Protein AF-X1FAX1-F1 (afdb_monomer)

pLDDT: mean 85.23, std 7.69, range [58.03, 93.88]

Secondary structure (DSSP, 8-state):
--TT----S-----------SSTT-----EEE----TTTT--EEE-------PPPP-BTTB-EEEEEEEESS--SS---TTSTTEEEEEEEEEE--S-TT--EEEE-----SSPTT-S-SEEE-SSEEE-

Mean predicted aligned error: 6.89 Å

Organism: NCBI:txid412755

Sequence (130 aa):
MVKGLKQTSAPIVISFEVDESAVNTFTEAQISMQLNVLDREVMVVTGVNIDVEPPNGLAGIDTITLRSLSSTSRTTVGNLSDSNVLAIARDSITSSGYADSGVGWSQAYGETPAPGMDYLAIIATNDFFI

Solvent-accessible surface area (backbone atoms only — not comparable to full-atom values): 8404 Å² total; per-residue (Å²): 124,70,90,89,66,81,86,86,70,79,93,79,87,85,86,86,87,81,67,67,84,44,91,97,38,83,57,76,44,80,48,80,47,95,57,49,72,90,78,64,51,61,49,73,38,42,58,78,88,73,87,75,71,76,44,71,91,48,67,44,39,68,28,69,32,74,47,29,38,22,56,53,87,74,90,59,83,59,51,82,88,40,92,54,37,80,47,70,33,50,28,32,33,48,27,88,66,34,62,92,47,67,47,81,46,77,66,86,78,78,75,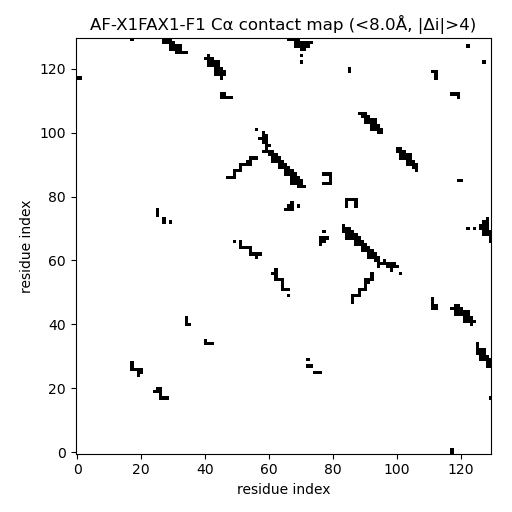54,40,50,94,93,48,82,49,70,49,74,41,79,55,53,42,35,26,63

Structure (mmCIF, N/CA/C/O backbone):
data_AF-X1FAX1-F1
#
_entry.id   AF-X1FAX1-F1
#
loop_
_atom_site.group_PDB
_atom_site.id
_atom_site.type_symbol
_atom_site.label_atom_id
_atom_site.label_alt_id
_atom_site.label_comp_id
_atom_site.label_asym_id
_atom_site.label_entity_id
_atom_site.label_seq_id
_atom_site.pdbx_PDB_ins_code
_atom_site.Cartn_x
_atom_site.Cartn_y
_atom_site.Cartn_z
_atom_site.occupancy
_atom_site.B_iso_or_equiv
_atom_site.auth_seq_id
_atom_site.auth_comp_id
_atom_site.auth_asym_id
_atom_site.auth_atom_id
_atom_site.pdbx_PDB_model_num
ATOM 1 N N . MET A 1 1 ? -17.534 11.861 13.930 1.00 58.03 1 MET A N 1
ATOM 2 C CA . MET A 1 1 ? -17.105 10.742 14.804 1.00 58.03 1 MET A CA 1
ATOM 3 C C . MET A 1 1 ? -17.929 9.506 14.484 1.00 58.03 1 MET A C 1
ATOM 5 O O . MET A 1 1 ? -19.157 9.585 14.488 1.00 58.03 1 MET A O 1
ATOM 9 N N . VAL A 1 2 ? -17.272 8.373 14.218 1.00 60.06 2 VAL A N 1
ATOM 10 C CA . VAL A 1 2 ? -17.946 7.118 13.851 1.00 60.06 2 VAL A CA 1
ATOM 11 C C . VAL A 1 2 ? -18.871 6.682 14.980 1.00 60.06 2 VAL A C 1
ATOM 13 O O . VAL A 1 2 ? -18.444 6.452 16.112 1.00 60.06 2 VAL A O 1
ATOM 16 N N . LYS A 1 3 ? -20.164 6.585 14.682 1.00 68.06 3 LYS A N 1
ATOM 17 C CA . LYS A 1 3 ? -21.174 6.157 15.646 1.00 68.06 3 LYS A CA 1
ATOM 18 C C . LYS A 1 3 ? -20.892 4.699 16.033 1.00 68.06 3 LYS A C 1
ATOM 20 O O . LYS A 1 3 ? -21.139 3.804 15.236 1.00 68.06 3 LYS A O 1
ATOM 25 N N . GLY A 1 4 ? -20.364 4.475 17.238 1.00 71.25 4 GLY A N 1
ATOM 26 C CA . GLY A 1 4 ? -20.070 3.134 17.766 1.00 71.25 4 GLY A CA 1
ATOM 27 C C . GLY A 1 4 ? -18.631 2.904 18.236 1.00 71.25 4 GLY A C 1
ATOM 28 O O . GLY A 1 4 ? -18.391 1.898 18.896 1.00 71.25 4 GLY A O 1
ATOM 29 N N . LEU A 1 5 ? -17.697 3.825 17.972 1.00 75.00 5 LEU A N 1
ATOM 30 C CA . LEU A 1 5 ? -16.322 3.743 18.479 1.00 75.00 5 LEU A CA 1
ATOM 31 C C . LEU A 1 5 ? -16.082 4.820 19.535 1.00 75.00 5 LEU A C 1
ATOM 33 O O . LEU A 1 5 ? -16.354 5.998 19.304 1.00 75.00 5 LEU A O 1
ATOM 37 N N . LYS A 1 6 ? -15.572 4.421 20.702 1.00 79.19 6 LYS A N 1
ATOM 38 C CA . LYS A 1 6 ? -15.140 5.355 21.744 1.00 79.19 6 LYS A CA 1
ATOM 39 C C . LYS A 1 6 ? -13.655 5.625 21.554 1.00 79.19 6 LYS A C 1
ATOM 41 O O . LYS A 1 6 ? -12.857 4.700 21.622 1.00 79.19 6 LYS A O 1
ATOM 46 N N . GLN A 1 7 ? -13.291 6.887 21.353 1.00 77.19 7 GLN A N 1
ATOM 47 C CA . GLN A 1 7 ? -11.889 7.278 21.318 1.00 77.19 7 GLN A CA 1
ATOM 48 C C . GLN A 1 7 ? -11.293 7.133 22.724 1.00 77.19 7 GLN A C 1
ATOM 50 O O . GLN A 1 7 ? -11.699 7.831 23.654 1.00 77.19 7 GLN A O 1
ATOM 55 N N . THR A 1 8 ? -10.368 6.192 22.878 1.00 75.44 8 THR A N 1
ATOM 56 C CA . THR A 1 8 ? -9.616 5.953 24.118 1.00 75.44 8 THR A CA 1
ATOM 57 C C . THR A 1 8 ? -8.236 6.611 24.085 1.00 75.44 8 THR A C 1
ATOM 59 O O . THR A 1 8 ? -7.652 6.841 25.141 1.00 75.44 8 THR A O 1
ATOM 62 N N . SER A 1 9 ? -7.743 6.968 22.894 1.00 77.62 9 SER A N 1
ATOM 63 C CA . SER A 1 9 ? -6.380 7.442 22.642 1.00 77.62 9 SER A CA 1
ATOM 64 C C . SER A 1 9 ? -6.321 8.633 21.674 1.00 77.62 9 SER A C 1
ATOM 66 O O . SER A 1 9 ? -7.223 8.870 20.864 1.00 77.62 9 SER A O 1
ATOM 68 N N . ALA A 1 10 ? -5.248 9.420 21.779 1.00 81.12 10 ALA A N 1
ATOM 69 C CA . ALA A 1 10 ? -4.947 10.494 20.835 1.00 81.12 10 ALA A CA 1
ATOM 70 C C . ALA A 1 10 ? -4.408 9.921 19.506 1.00 81.12 10 ALA A C 1
ATOM 72 O O . ALA A 1 10 ? -3.839 8.827 19.516 1.00 81.12 10 ALA A O 1
ATOM 73 N N . PRO A 1 11 ? -4.549 10.641 18.375 1.00 83.31 11 PRO A N 1
ATOM 74 C CA . PRO A 1 11 ? -3.927 10.246 17.115 1.00 83.31 11 PRO A CA 1
ATOM 75 C C . PRO A 1 11 ? -2.410 10.110 17.270 1.00 83.31 11 PRO A C 1
ATOM 77 O O . PRO A 1 11 ? -1.758 10.994 17.827 1.00 83.31 11 PRO A O 1
ATOM 80 N N . ILE A 1 12 ? -1.863 9.012 16.757 1.00 86.44 12 ILE A N 1
ATOM 81 C CA . ILE A 1 12 ? -0.422 8.760 16.687 1.00 86.44 12 ILE A CA 1
ATOM 82 C C . ILE A 1 12 ? 0.027 8.795 15.227 1.00 86.44 12 ILE A C 1
ATOM 84 O O . ILE A 1 12 ? -0.711 8.372 14.340 1.00 86.44 12 ILE A O 1
ATOM 88 N N . VAL A 1 13 ? 1.238 9.294 14.983 1.00 86.94 13 VAL A N 1
ATOM 89 C CA . VAL A 1 13 ? 1.885 9.235 13.667 1.00 86.94 13 VAL A CA 1
ATOM 90 C C . VAL A 1 13 ? 2.879 8.084 13.688 1.00 86.94 13 VAL A C 1
ATOM 92 O O . VAL A 1 13 ? 3.697 7.996 14.603 1.00 86.94 13 VAL A O 1
ATOM 95 N N . ILE A 1 14 ? 2.791 7.203 12.696 1.00 87.81 14 ILE A N 1
ATOM 96 C CA . ILE A 1 14 ? 3.692 6.063 12.533 1.00 87.81 14 ILE A CA 1
ATOM 97 C C . ILE A 1 14 ? 4.455 6.270 11.231 1.00 87.81 14 ILE A C 1
ATOM 99 O O . ILE A 1 14 ? 3.843 6.374 10.170 1.00 87.81 14 ILE A O 1
ATOM 103 N N . SER A 1 15 ? 5.779 6.317 11.331 1.00 89.31 15 SER A N 1
ATOM 104 C CA . SER A 1 15 ? 6.682 6.364 10.183 1.00 89.31 15 SER A CA 1
ATOM 105 C C . SER A 1 15 ? 7.353 5.007 10.018 1.00 89.31 15 SER A C 1
ATOM 107 O O . SER A 1 15 ? 7.749 4.387 11.005 1.00 89.31 15 SER A O 1
ATOM 109 N N . PHE A 1 16 ? 7.488 4.560 8.777 1.00 86.88 16 PHE A N 1
ATOM 110 C CA . PHE A 1 16 ? 8.146 3.310 8.413 1.00 86.88 16 PHE A CA 1
ATOM 111 C C . PHE A 1 16 ? 8.898 3.492 7.096 1.00 86.88 16 PHE A C 1
ATOM 113 O O . PHE A 1 16 ? 8.616 4.407 6.323 1.00 86.88 16 PHE A O 1
ATOM 120 N N . GLU A 1 17 ? 9.834 2.588 6.851 1.00 90.06 17 GLU A N 1
ATOM 121 C CA . GLU A 1 17 ? 10.604 2.477 5.621 1.00 90.06 17 GLU A CA 1
ATOM 122 C C . GLU A 1 17 ? 10.699 0.989 5.284 1.00 90.06 17 GLU A C 1
ATOM 124 O O . GLU A 1 17 ? 10.835 0.147 6.175 1.00 90.06 17 GLU A O 1
ATOM 129 N N . VAL A 1 18 ? 10.567 0.666 4.003 1.00 90.56 18 VAL A N 1
ATOM 130 C CA . VAL A 1 18 ? 10.754 -0.683 3.476 1.00 90.56 18 VAL A CA 1
ATOM 131 C C . VAL A 1 18 ? 11.567 -0.548 2.204 1.00 90.56 18 VAL A C 1
ATOM 133 O O . VAL A 1 18 ? 11.222 0.264 1.353 1.00 90.56 18 VAL A O 1
ATOM 136 N N . ASP A 1 19 ? 12.634 -1.319 2.077 1.00 89.94 19 ASP A N 1
ATOM 137 C CA . ASP A 1 19 ? 13.451 -1.361 0.868 1.00 89.94 19 ASP A CA 1
ATOM 138 C C . ASP A 1 19 ? 13.331 -2.732 0.224 1.00 89.94 19 ASP A C 1
ATOM 140 O O . ASP A 1 19 ? 13.187 -3.747 0.910 1.00 89.94 19 ASP A O 1
ATOM 144 N N . GLU A 1 20 ? 13.394 -2.774 -1.105 1.00 89.81 20 GLU A N 1
ATOM 145 C CA . GLU A 1 20 ? 13.461 -4.048 -1.806 1.00 89.81 20 GLU A CA 1
ATOM 146 C C . GLU A 1 20 ? 14.756 -4.772 -1.422 1.00 89.81 20 GLU A C 1
ATOM 148 O O . GLU A 1 20 ? 15.862 -4.273 -1.627 1.00 89.81 20 GLU A O 1
ATOM 153 N N . SER A 1 21 ? 14.625 -5.986 -0.888 1.00 89.38 21 SER A N 1
ATOM 154 C CA . SER A 1 21 ? 15.774 -6.815 -0.498 1.00 89.38 21 SER A CA 1
ATOM 155 C C . SER A 1 21 ? 16.655 -7.236 -1.684 1.00 89.38 21 SER A C 1
ATOM 157 O O . SER A 1 21 ? 17.840 -7.527 -1.507 1.00 89.38 21 SER A O 1
ATOM 159 N N . ALA A 1 22 ? 16.084 -7.270 -2.890 1.00 89.44 22 ALA A N 1
ATOM 160 C CA . ALA A 1 22 ? 16.776 -7.461 -4.159 1.00 89.44 22 ALA A CA 1
ATOM 161 C C . ALA A 1 22 ? 15.900 -6.973 -5.327 1.00 89.44 22 ALA A C 1
ATOM 163 O O . ALA A 1 22 ? 14.694 -6.787 -5.180 1.00 89.44 22 ALA A O 1
ATOM 164 N N . VAL A 1 23 ? 16.503 -6.819 -6.511 1.00 84.88 23 VAL A N 1
ATOM 165 C CA . VAL A 1 23 ? 15.809 -6.389 -7.738 1.00 84.88 23 VAL A CA 1
ATOM 166 C C . VAL A 1 23 ? 14.559 -7.240 -7.987 1.00 84.88 23 VAL A C 1
ATOM 168 O O . VAL A 1 23 ? 14.650 -8.470 -8.036 1.00 84.88 23 VAL A O 1
ATOM 171 N N . ASN A 1 24 ? 13.409 -6.586 -8.182 1.00 85.50 24 ASN A N 1
ATOM 172 C CA . ASN A 1 24 ? 12.110 -7.224 -8.432 1.00 85.50 24 ASN A CA 1
ATOM 173 C C . ASN A 1 24 ? 11.685 -8.223 -7.335 1.00 85.50 24 ASN A C 1
ATOM 175 O O . ASN A 1 24 ? 10.976 -9.193 -7.620 1.00 85.50 24 ASN A O 1
ATOM 179 N N . THR A 1 25 ? 12.136 -8.027 -6.091 1.00 90.56 25 THR A N 1
ATOM 180 C CA . THR A 1 25 ? 11.811 -8.909 -4.964 1.00 90.56 25 THR A CA 1
ATOM 181 C C . THR A 1 25 ? 10.823 -8.233 -4.029 1.00 90.56 25 THR A C 1
ATOM 183 O O . THR A 1 25 ? 11.150 -7.261 -3.349 1.00 90.56 25 THR A O 1
ATOM 186 N N . PHE A 1 26 ? 9.618 -8.803 -3.951 1.00 91.81 26 PHE A N 1
ATOM 187 C CA . PHE A 1 26 ? 8.616 -8.378 -2.982 1.00 91.81 26 PHE A CA 1
ATOM 188 C C . PHE A 1 26 ? 9.189 -8.472 -1.566 1.00 91.81 26 PHE A C 1
ATOM 190 O O . PHE A 1 26 ? 9.646 -9.532 -1.136 1.00 91.81 26 PHE A O 1
ATOM 197 N N . THR A 1 27 ? 9.167 -7.347 -0.863 1.00 93.19 27 THR A N 1
ATOM 198 C CA . THR A 1 27 ? 9.616 -7.230 0.521 1.00 93.19 27 THR A CA 1
ATOM 199 C C . THR A 1 27 ? 8.494 -6.554 1.288 1.00 93.19 27 THR A C 1
ATOM 201 O O . THR A 1 27 ? 8.024 -5.506 0.857 1.00 93.19 27 THR A O 1
ATOM 204 N N . GLU A 1 28 ? 8.053 -7.170 2.383 1.00 93.50 28 GL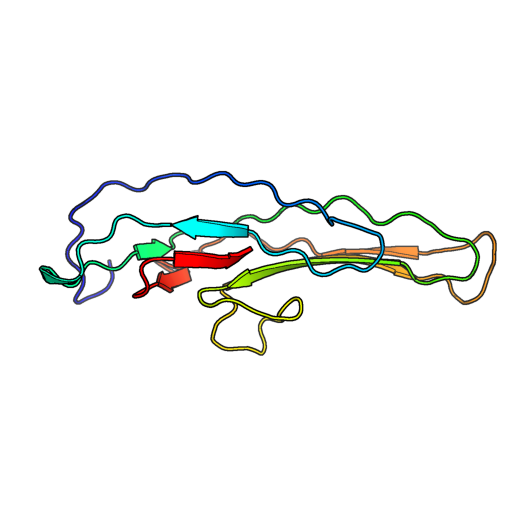U A N 1
ATOM 205 C CA . GLU A 1 28 ? 7.052 -6.594 3.279 1.00 93.50 28 GLU A CA 1
ATOM 206 C C . GLU A 1 28 ? 7.669 -6.286 4.641 1.00 93.50 28 GLU A C 1
ATOM 208 O O . GLU A 1 28 ? 8.520 -7.034 5.136 1.00 93.50 28 GLU A O 1
ATOM 213 N N . ALA A 1 29 ? 7.213 -5.204 5.266 1.00 93.31 29 ALA A N 1
ATOM 214 C CA . ALA A 1 29 ? 7.485 -4.927 6.669 1.00 93.31 29 ALA A CA 1
ATOM 215 C C . ALA A 1 29 ? 6.200 -5.078 7.487 1.00 93.31 29 ALA A C 1
ATOM 217 O O . ALA A 1 29 ? 5.167 -4.484 7.180 1.00 93.31 29 ALA A O 1
ATOM 218 N N . GLN A 1 30 ? 6.278 -5.865 8.561 1.00 93.25 30 GLN A N 1
ATOM 219 C CA . GLN A 1 30 ? 5.202 -5.990 9.537 1.00 93.25 30 GLN A CA 1
ATOM 220 C C . GLN A 1 30 ? 5.364 -4.919 10.615 1.00 93.25 30 GLN A C 1
ATOM 222 O O . GLN A 1 30 ? 6.386 -4.867 11.305 1.00 93.25 30 GLN A O 1
ATOM 227 N N . ILE A 1 31 ? 4.329 -4.107 10.810 1.00 91.75 31 ILE A N 1
ATOM 228 C CA . ILE A 1 31 ? 4.262 -3.148 11.907 1.00 91.75 31 ILE A CA 1
ATOM 229 C C . ILE A 1 31 ? 3.290 -3.693 12.942 1.00 91.75 31 ILE A C 1
ATOM 231 O O . ILE A 1 31 ? 2.092 -3.822 12.680 1.00 91.75 31 ILE A O 1
ATOM 235 N N . SER A 1 32 ? 3.818 -3.985 14.131 1.00 89.12 32 SER A N 1
ATOM 236 C CA . SER A 1 32 ? 3.010 -4.494 15.229 1.00 89.12 32 SER A CA 1
ATOM 237 C C . SER A 1 32 ? 2.405 -3.375 16.054 1.00 89.12 32 SER A C 1
ATOM 239 O O . SER A 1 32 ? 3.081 -2.476 16.560 1.00 89.12 32 SER A O 1
ATOM 241 N N . MET A 1 33 ? 1.101 -3.472 16.217 1.00 81.12 33 MET A N 1
ATOM 242 C CA . MET A 1 33 ? 0.284 -2.630 17.049 1.00 81.12 33 MET A CA 1
ATOM 243 C C . MET A 1 33 ? -0.022 -3.383 18.335 1.00 81.12 33 MET A C 1
ATOM 245 O O . MET A 1 33 ? -0.638 -4.446 18.329 1.00 81.12 33 MET A O 1
ATOM 249 N N . GLN A 1 34 ? 0.403 -2.826 19.465 1.00 79.56 34 GLN A N 1
ATOM 250 C CA . GLN A 1 34 ? 0.136 -3.389 20.791 1.00 79.56 34 GLN A CA 1
ATOM 251 C C . GLN A 1 34 ? -1.327 -3.132 21.203 1.00 79.56 34 GLN A C 1
ATOM 253 O O . GLN A 1 34 ? -1.586 -2.433 22.180 1.00 79.56 34 GLN A O 1
ATOM 258 N N . LEU A 1 35 ? -2.280 -3.638 20.416 1.00 83.19 35 LEU A N 1
ATOM 259 C CA . LEU A 1 35 ? -3.711 -3.521 20.684 1.00 83.19 35 LEU A CA 1
ATOM 260 C C . LEU A 1 35 ? -4.134 -4.527 21.753 1.00 83.19 35 LEU A C 1
ATOM 262 O O . LEU A 1 35 ? -3.720 -5.691 21.748 1.00 83.19 35 LEU A O 1
ATOM 266 N N . ASN A 1 36 ? -5.016 -4.098 22.653 1.00 82.69 36 ASN A N 1
ATOM 267 C CA . ASN A 1 36 ? -5.616 -5.006 23.613 1.00 82.69 36 ASN A CA 1
ATOM 268 C C . ASN A 1 36 ? -6.784 -5.785 22.984 1.00 82.69 36 ASN A C 1
ATOM 270 O O . ASN A 1 36 ? -7.911 -5.295 22.861 1.00 82.69 36 ASN A O 1
ATOM 274 N N . VAL A 1 37 ? -6.528 -7.051 22.650 1.00 78.50 37 VAL A N 1
ATOM 275 C CA . VAL A 1 37 ? -7.541 -7.972 22.108 1.00 78.50 37 VAL A CA 1
ATOM 276 C C . VAL A 1 37 ? -8.681 -8.269 23.092 1.00 78.50 37 VAL A C 1
ATOM 278 O O . VAL A 1 37 ? -9.794 -8.570 22.658 1.00 78.50 37 VAL A O 1
ATOM 281 N N . LEU A 1 38 ? -8.436 -8.173 24.406 1.00 84.25 38 LEU A N 1
ATOM 282 C CA . LEU A 1 38 ? -9.448 -8.441 25.435 1.00 84.25 38 LEU A CA 1
ATOM 283 C C . LEU A 1 38 ? -10.503 -7.329 25.479 1.00 84.25 38 LEU A C 1
ATOM 285 O O . LEU A 1 38 ? -11.696 -7.616 25.590 1.00 84.25 38 LEU A O 1
ATOM 289 N N . ASP A 1 39 ? -10.063 -6.082 25.305 1.00 82.44 39 ASP A N 1
ATOM 290 C CA . ASP A 1 39 ? -10.925 -4.895 25.293 1.00 82.44 39 ASP A CA 1
ATOM 291 C C . ASP A 1 39 ? -11.453 -4.554 23.888 1.00 82.44 39 ASP A C 1
ATOM 293 O O . ASP A 1 39 ? -12.180 -3.573 23.716 1.00 82.44 39 ASP A O 1
ATOM 297 N N . ARG A 1 40 ? -11.153 -5.402 22.890 1.00 83.25 40 ARG A N 1
ATOM 298 C CA . ARG A 1 40 ? -11.541 -5.240 21.477 1.00 83.25 40 ARG A CA 1
ATOM 299 C C . ARG A 1 40 ? -11.088 -3.904 20.899 1.00 83.25 40 ARG A C 1
ATOM 301 O O . ARG A 1 40 ? -11.848 -3.222 20.207 1.00 83.25 40 ARG A O 1
ATOM 308 N N . GLU A 1 41 ? -9.853 -3.529 21.200 1.00 87.38 41 GLU A N 1
ATOM 309 C CA . GLU A 1 41 ? -9.270 -2.333 20.618 1.00 87.38 41 GLU A CA 1
ATOM 310 C C . GLU A 1 41 ? -9.077 -2.501 19.111 1.00 87.38 41 GLU A C 1
ATOM 312 O O . GLU A 1 41 ? -8.714 -3.566 18.613 1.00 87.38 41 GLU A O 1
ATOM 317 N N . VAL A 1 42 ? -9.350 -1.421 18.384 1.00 88.00 42 VAL A N 1
ATOM 318 C CA . VAL A 1 42 ? -9.162 -1.333 16.939 1.00 88.00 42 VAL A CA 1
ATOM 319 C C . VAL A 1 42 ? -8.424 -0.044 16.628 1.00 88.00 42 VAL A C 1
ATOM 321 O O . VAL A 1 42 ? -8.648 0.984 17.276 1.00 88.00 42 VAL A O 1
ATOM 324 N N . MET A 1 43 ? -7.571 -0.077 15.611 1.00 87.25 43 MET A N 1
ATOM 325 C CA . MET A 1 43 ? -6.979 1.141 15.081 1.00 87.25 43 MET A CA 1
ATOM 326 C C . MET A 1 43 ? -7.952 1.799 14.112 1.00 87.25 43 MET A C 1
ATOM 328 O O . MET A 1 43 ? -8.456 1.164 13.186 1.00 87.25 43 MET A O 1
ATOM 332 N N . VAL A 1 44 ? -8.156 3.101 14.289 1.00 89.25 44 VAL A N 1
ATOM 333 C CA . VAL A 1 44 ? -8.824 3.947 13.301 1.00 89.25 44 VAL A CA 1
ATOM 334 C C . VAL A 1 44 ? -7.750 4.696 12.522 1.00 89.25 44 VAL A C 1
ATOM 336 O O . VAL A 1 44 ? -7.048 5.536 13.081 1.00 89.25 44 VAL A O 1
ATOM 339 N N . VAL A 1 45 ? -7.620 4.383 11.236 1.00 88.94 45 VAL A N 1
ATOM 340 C CA . VAL A 1 45 ? -6.684 5.053 10.333 1.00 88.94 45 VAL A CA 1
ATOM 341 C C . VAL A 1 45 ? -7.348 6.325 9.832 1.00 88.94 45 VAL A C 1
ATOM 343 O O . VAL A 1 45 ? -8.330 6.265 9.092 1.00 88.94 45 VAL A O 1
ATOM 346 N N . THR A 1 46 ? -6.842 7.481 10.254 1.00 88.06 46 THR A N 1
ATOM 347 C CA . THR A 1 46 ? -7.395 8.782 9.859 1.00 88.06 46 THR A CA 1
ATOM 348 C C . THR A 1 46 ? -6.832 9.263 8.532 1.00 88.06 46 THR A C 1
ATOM 350 O O . THR A 1 46 ? -7.589 9.793 7.734 1.00 88.06 46 THR A O 1
ATOM 353 N N . GLY A 1 47 ? -5.554 9.016 8.253 1.00 88.25 47 GLY A N 1
ATOM 354 C CA . GLY A 1 47 ? -4.914 9.360 6.987 1.00 88.25 47 GLY A CA 1
ATOM 355 C C . GLY A 1 47 ? -3.718 8.457 6.718 1.00 88.25 47 GLY A C 1
ATOM 356 O O . GLY A 1 47 ? -3.150 7.874 7.643 1.00 88.25 47 GLY A O 1
ATOM 357 N N . VAL A 1 48 ? -3.366 8.327 5.443 1.00 88.81 48 VAL A N 1
ATOM 358 C CA . VAL A 1 48 ? -2.202 7.571 4.979 1.00 88.81 48 VAL A CA 1
ATOM 359 C C . VAL A 1 48 ? -1.521 8.385 3.894 1.00 88.81 48 VAL A C 1
ATOM 361 O O . VAL A 1 48 ? -2.173 8.865 2.968 1.00 88.81 48 VAL A O 1
ATOM 364 N N . ASN A 1 49 ? -0.204 8.508 4.006 1.00 88.81 49 ASN A N 1
ATOM 365 C CA . ASN A 1 49 ? 0.635 9.042 2.951 1.00 88.81 49 ASN A CA 1
ATOM 366 C C . ASN A 1 49 ? 1.741 8.028 2.660 1.00 88.81 49 ASN A C 1
ATOM 368 O O . ASN A 1 49 ? 2.386 7.547 3.591 1.00 88.81 49 ASN A O 1
ATOM 372 N N . ILE A 1 50 ? 1.922 7.693 1.386 1.00 88.81 50 ILE A N 1
ATOM 373 C CA . ILE A 1 50 ? 2.984 6.804 0.920 1.00 88.81 50 ILE A CA 1
ATOM 374 C C . ILE A 1 50 ? 3.769 7.584 -0.121 1.00 88.81 50 ILE A C 1
ATOM 376 O O . ILE A 1 50 ? 3.190 8.070 -1.090 1.00 88.81 50 ILE A O 1
ATOM 380 N N . ASP A 1 51 ? 5.074 7.668 0.094 1.00 87.94 51 ASP A N 1
ATOM 381 C CA . ASP A 1 51 ? 6.022 8.217 -0.864 1.00 87.94 51 ASP A CA 1
ATOM 382 C C . ASP A 1 51 ? 6.827 7.063 -1.477 1.00 87.94 51 ASP A C 1
ATOM 384 O O . ASP A 1 51 ? 7.127 6.072 -0.799 1.00 87.94 51 ASP A O 1
ATOM 388 N N . VAL A 1 52 ? 7.121 7.162 -2.769 1.00 88.75 52 VAL A N 1
ATOM 389 C CA . VAL A 1 52 ? 7.890 6.166 -3.518 1.00 88.75 52 VAL A CA 1
ATOM 390 C C . VAL A 1 52 ? 8.992 6.864 -4.285 1.00 88.75 52 VAL A C 1
ATOM 392 O O . VAL A 1 52 ? 8.783 7.904 -4.902 1.00 88.75 52 VAL A O 1
ATOM 395 N N . GLU A 1 53 ? 10.176 6.261 -4.283 1.00 87.81 53 GLU A N 1
ATOM 396 C CA . GLU A 1 53 ? 11.249 6.741 -5.137 1.00 87.81 53 GLU A CA 1
ATOM 397 C C . GLU A 1 53 ? 10.886 6.489 -6.613 1.00 87.81 53 GLU A C 1
ATOM 399 O O . GLU A 1 53 ? 10.400 5.395 -6.954 1.00 87.81 53 GLU A O 1
ATOM 404 N N . PRO A 1 54 ? 11.112 7.470 -7.507 1.00 87.06 54 PRO A N 1
ATOM 405 C CA . PRO A 1 54 ? 10.898 7.267 -8.928 1.00 87.06 54 PRO A CA 1
ATOM 406 C C . PRO A 1 54 ? 11.752 6.091 -9.433 1.00 87.06 54 PRO A C 1
ATOM 408 O O . PRO A 1 54 ? 12.917 5.956 -9.056 1.00 87.06 54 PRO A O 1
ATOM 411 N N . PRO A 1 55 ? 11.203 5.232 -10.304 1.00 87.88 55 PRO A N 1
ATOM 412 C CA . PRO A 1 55 ? 11.923 4.067 -10.793 1.00 87.88 55 PRO A CA 1
ATOM 413 C C . PRO A 1 55 ? 13.127 4.453 -11.659 1.00 87.88 55 PRO A C 1
ATOM 415 O O . PRO A 1 55 ? 13.143 5.484 -12.331 1.00 87.88 55 PRO A O 1
ATOM 418 N N . ASN A 1 56 ? 14.118 3.563 -11.719 1.00 86.88 56 ASN A N 1
ATOM 419 C CA . ASN A 1 56 ? 15.281 3.737 -12.585 1.00 86.88 56 ASN A CA 1
ATOM 420 C C . ASN A 1 56 ? 14.9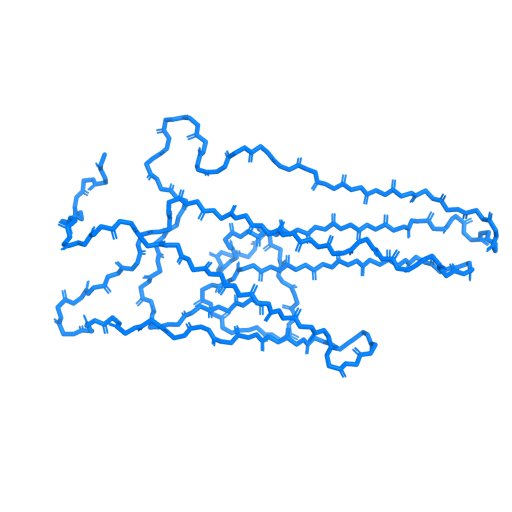03 3.627 -14.072 1.00 86.88 56 ASN A C 1
ATOM 422 O O . ASN A 1 56 ? 14.245 2.673 -14.494 1.00 86.88 56 ASN A O 1
ATOM 426 N N . GLY A 1 57 ? 15.378 4.569 -14.890 1.00 84.25 57 GLY A N 1
ATOM 427 C CA . GLY A 1 57 ? 15.239 4.504 -16.345 1.00 84.25 57 GLY A CA 1
ATOM 428 C C . GLY A 1 57 ? 16.191 3.469 -16.941 1.00 84.25 57 GLY A C 1
ATOM 429 O O . GLY A 1 57 ? 17.403 3.680 -16.953 1.00 84.25 57 GLY A O 1
ATOM 430 N N . LEU A 1 58 ? 15.651 2.360 -17.444 1.00 84.19 58 LEU A N 1
ATOM 431 C CA . LEU A 1 58 ? 16.414 1.316 -18.128 1.00 84.19 58 LEU A CA 1
ATOM 432 C C . LEU A 1 58 ? 16.111 1.341 -19.630 1.00 84.19 58 LEU A C 1
ATOM 434 O O . LEU A 1 58 ? 14.966 1.497 -20.051 1.00 84.19 58 LEU A O 1
ATOM 438 N N . ALA A 1 59 ? 17.149 1.187 -20.451 1.00 83.81 59 ALA A N 1
ATOM 439 C CA . ALA A 1 59 ? 17.017 1.263 -21.901 1.00 83.81 59 ALA A CA 1
ATOM 440 C C . ALA A 1 59 ? 16.106 0.149 -22.443 1.00 83.81 59 ALA A C 1
ATOM 442 O O . ALA A 1 59 ? 16.400 -1.035 -22.279 1.00 83.81 59 ALA A O 1
ATOM 443 N N . GLY A 1 60 ? 15.015 0.532 -23.116 1.00 82.94 60 GLY A N 1
ATOM 444 C CA . GLY A 1 60 ? 14.071 -0.405 -23.735 1.00 82.94 60 GLY A CA 1
ATOM 445 C C . GLY A 1 60 ? 13.209 -1.215 -22.758 1.00 82.94 60 GLY A C 1
ATOM 446 O O . GLY A 1 60 ? 12.593 -2.189 -23.188 1.00 82.94 60 GLY A O 1
ATOM 447 N N . ILE A 1 61 ? 13.184 -0.858 -21.468 1.00 87.06 61 ILE A N 1
ATOM 448 C CA . ILE A 1 61 ? 12.455 -1.587 -20.421 1.00 87.06 61 ILE A CA 1
ATOM 449 C C . ILE A 1 61 ? 11.522 -0.624 -19.684 1.00 87.06 61 ILE A C 1
ATOM 451 O O . ILE A 1 61 ? 11.923 0.473 -19.299 1.00 87.06 61 ILE A O 1
ATOM 455 N N . ASP A 1 62 ? 10.283 -1.062 -19.468 1.00 88.19 62 ASP A N 1
ATOM 456 C CA . ASP A 1 62 ? 9.357 -0.384 -18.566 1.00 88.19 62 ASP A CA 1
ATOM 457 C C . ASP A 1 62 ? 9.744 -0.687 -17.118 1.00 88.19 62 ASP A C 1
ATOM 459 O O . ASP A 1 62 ? 9.801 -1.851 -16.713 1.00 88.19 62 ASP A O 1
ATOM 463 N N . THR A 1 63 ? 9.965 0.359 -16.326 1.00 89.88 63 THR A N 1
ATOM 464 C CA . THR A 1 63 ? 10.274 0.228 -14.897 1.00 89.88 63 THR A CA 1
ATOM 465 C C . THR A 1 63 ? 9.135 0.816 -14.078 1.00 89.88 63 THR A C 1
ATOM 467 O O . THR A 1 63 ? 8.579 1.861 -14.419 1.00 89.88 63 THR A O 1
ATOM 470 N N . ILE A 1 64 ? 8.777 0.156 -12.982 1.00 90.19 64 ILE A N 1
ATOM 471 C CA . ILE A 1 64 ? 7.700 0.569 -12.084 1.00 90.19 64 ILE A CA 1
ATOM 472 C C . ILE A 1 64 ? 8.155 0.426 -10.634 1.00 90.19 64 ILE A C 1
ATOM 474 O O . ILE A 1 64 ? 8.700 -0.609 -10.265 1.00 90.19 64 ILE A O 1
ATOM 478 N N . THR A 1 65 ? 7.875 1.443 -9.824 1.00 90.75 65 THR A N 1
ATOM 479 C CA . THR A 1 65 ? 7.939 1.368 -8.363 1.00 90.75 65 THR A CA 1
ATOM 480 C C . THR A 1 65 ? 6.506 1.349 -7.844 1.00 90.75 65 THR A C 1
ATOM 482 O O . THR A 1 65 ? 5.720 2.251 -8.147 1.00 90.75 65 THR A O 1
ATOM 485 N N . LEU A 1 66 ? 6.142 0.315 -7.085 1.00 91.31 66 LEU A N 1
ATOM 486 C CA . LEU A 1 66 ? 4.804 0.159 -6.516 1.00 91.31 66 LEU A CA 1
ATOM 487 C C . LEU A 1 66 ? 4.910 -0.184 -5.032 1.00 91.31 66 LEU A C 1
ATOM 489 O O . LEU A 1 66 ? 5.648 -1.095 -4.664 1.00 91.31 66 LEU A O 1
ATOM 493 N N . ARG A 1 67 ? 4.134 0.505 -4.193 1.00 92.06 67 ARG A N 1
ATOM 494 C CA . ARG A 1 67 ? 3.998 0.192 -2.763 1.00 92.06 67 ARG A CA 1
ATOM 495 C C . ARG A 1 67 ? 2.538 0.227 -2.340 1.00 92.06 67 ARG A C 1
ATOM 497 O O . ARG A 1 67 ? 1.746 0.985 -2.903 1.00 92.06 67 ARG A O 1
ATOM 504 N N . SER A 1 68 ? 2.176 -0.598 -1.360 1.00 93.12 68 SER A N 1
ATOM 505 C CA . SER A 1 68 ? 0.798 -0.698 -0.876 1.00 93.12 68 SER A CA 1
ATOM 506 C C . SER A 1 68 ? 0.746 -0.924 0.627 1.00 93.12 68 SER A C 1
ATOM 508 O O . SER A 1 68 ? 1.374 -1.853 1.117 1.00 93.12 68 SER A O 1
ATOM 510 N N . LEU A 1 69 ? -0.078 -0.155 1.335 1.00 92.44 69 LEU A N 1
ATOM 511 C CA . LEU A 1 69 ? -0.398 -0.421 2.736 1.00 92.44 69 LEU A CA 1
ATOM 512 C C . LEU A 1 69 ? -1.588 -1.379 2.817 1.00 92.44 69 LEU A C 1
ATOM 514 O O . LEU A 1 69 ? -2.634 -1.121 2.213 1.00 92.44 69 LEU A O 1
ATOM 518 N N . SER A 1 70 ? -1.466 -2.445 3.601 1.00 93.88 70 SER A N 1
ATOM 519 C CA . SER A 1 70 ? -2.510 -3.455 3.761 1.00 93.88 70 SER A CA 1
ATOM 520 C C . SER A 1 70 ? -2.686 -3.922 5.207 1.00 93.88 70 SER A C 1
ATOM 522 O O . SER A 1 70 ? -1.760 -3.895 6.013 1.00 93.88 70 SER A O 1
ATOM 524 N N . SER A 1 71 ? -3.894 -4.362 5.558 1.00 92.94 71 SER A N 1
ATOM 525 C CA . SER A 1 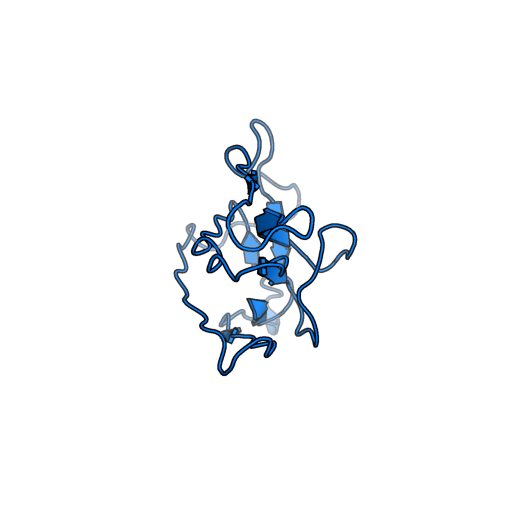71 ? -4.210 -4.855 6.909 1.00 92.94 71 SER A CA 1
ATOM 526 C C . SER A 1 71 ? -3.797 -6.314 7.151 1.00 92.94 71 SER A C 1
ATOM 528 O O . SER A 1 71 ? -3.990 -6.833 8.245 1.00 92.94 71 SER A O 1
ATOM 530 N N . THR A 1 72 ? -3.294 -7.017 6.135 1.00 92.81 72 THR A N 1
ATOM 531 C CA . THR A 1 72 ? -2.914 -8.439 6.207 1.00 92.81 72 THR A CA 1
ATOM 532 C C . THR A 1 72 ? -1.681 -8.691 5.350 1.00 92.81 72 THR A C 1
ATOM 534 O O . THR A 1 72 ? -1.606 -8.102 4.276 1.00 92.81 72 THR A O 1
ATOM 537 N N . SER A 1 73 ? -0.803 -9.612 5.762 1.00 92.94 73 SER A N 1
ATOM 538 C CA . SER A 1 73 ? 0.386 -10.016 4.993 1.00 92.94 73 SER A CA 1
ATOM 539 C C . SER A 1 73 ? 0.023 -10.431 3.569 1.00 92.94 73 SER A C 1
ATOM 541 O O . SER A 1 73 ? -1.062 -10.980 3.315 1.00 92.94 73 SER A O 1
ATOM 543 N N . ARG A 1 74 ? 0.927 -10.139 2.635 1.00 91.62 74 ARG A N 1
ATOM 544 C CA . ARG A 1 74 ? 0.744 -10.399 1.207 1.00 91.62 74 ARG A CA 1
ATOM 545 C C . ARG A 1 74 ? 1.977 -11.084 0.637 1.00 91.62 74 ARG A C 1
ATOM 547 O O . ARG A 1 74 ? 3.053 -11.081 1.210 1.00 91.62 74 ARG A O 1
ATOM 554 N N . THR A 1 75 ? 1.814 -11.683 -0.535 1.00 92.38 75 THR A N 1
ATOM 555 C CA . THR A 1 75 ? 2.927 -12.264 -1.305 1.00 92.38 75 THR A CA 1
ATOM 556 C C . THR A 1 75 ? 3.277 -11.438 -2.541 1.00 92.38 75 THR A C 1
ATOM 558 O O . THR A 1 75 ? 4.271 -11.712 -3.209 1.00 92.38 75 THR A O 1
ATOM 561 N N . THR A 1 76 ? 2.453 -10.435 -2.855 1.00 91.50 76 THR A N 1
ATOM 562 C CA . THR A 1 76 ? 2.651 -9.458 -3.926 1.00 91.50 76 THR A CA 1
ATOM 563 C C . THR A 1 76 ? 2.074 -8.112 -3.503 1.00 91.50 76 THR A C 1
ATOM 565 O O . THR A 1 76 ? 1.117 -8.050 -2.718 1.00 91.50 76 THR A O 1
ATOM 568 N N . VAL A 1 77 ? 2.588 -7.036 -4.100 1.00 91.75 77 VAL A N 1
ATOM 569 C CA . VAL A 1 77 ? 2.042 -5.688 -3.907 1.00 91.75 77 VAL A CA 1
ATOM 570 C C . VAL A 1 77 ? 0.570 -5.660 -4.327 1.00 91.75 77 VAL A C 1
ATOM 572 O O . VAL A 1 77 ? 0.189 -6.242 -5.348 1.00 91.75 77 VAL A O 1
ATOM 575 N N . GLY A 1 78 ? -0.271 -5.058 -3.488 1.00 90.50 78 GLY A N 1
ATOM 576 C CA . GLY A 1 78 ? -1.716 -5.019 -3.678 1.00 90.50 78 GLY A CA 1
ATOM 577 C C . GLY A 1 78 ? -2.202 -3.807 -4.452 1.00 90.50 78 GLY A C 1
ATOM 578 O O . GLY A 1 78 ? -1.511 -2.798 -4.574 1.00 90.50 78 GLY A O 1
ATOM 579 N N . ASN A 1 79 ? -3.431 -3.904 -4.950 1.00 90.75 79 ASN A N 1
ATOM 580 C CA . ASN A 1 79 ? -4.147 -2.782 -5.546 1.00 90.75 79 ASN A CA 1
ATOM 581 C C . ASN A 1 79 ? -5.416 -2.500 -4.731 1.00 90.75 79 ASN A C 1
ATOM 583 O O . ASN A 1 79 ? -5.905 -3.364 -4.008 1.00 90.75 79 ASN A O 1
ATOM 587 N N . LEU A 1 80 ? -5.995 -1.315 -4.898 1.00 90.50 80 LEU A N 1
ATOM 588 C CA . LEU A 1 80 ? -7.235 -0.889 -4.250 1.00 90.50 80 LEU A CA 1
ATOM 589 C C . LEU A 1 80 ? -8.471 -1.711 -4.678 1.00 90.50 80 LEU A C 1
ATOM 591 O O . LEU A 1 80 ? -9.563 -1.509 -4.158 1.00 90.50 80 LEU A O 1
ATOM 595 N N . SER A 1 81 ? -8.314 -2.639 -5.629 1.00 92.31 81 SER A N 1
ATOM 596 C CA . SER A 1 81 ? -9.307 -3.677 -5.927 1.00 92.31 81 SER A CA 1
ATOM 597 C C . SER A 1 81 ? -9.427 -4.725 -4.818 1.00 92.31 81 SER A C 1
ATOM 599 O O . SER A 1 81 ? -10.454 -5.396 -4.728 1.00 92.31 81 SER A O 1
ATOM 601 N N . ASP A 1 82 ? -8.391 -4.881 -3.992 1.00 92.31 82 ASP A N 1
ATOM 602 C CA . ASP A 1 82 ? -8.379 -5.821 -2.881 1.00 92.31 82 ASP A CA 1
ATOM 603 C C . ASP A 1 82 ? -8.877 -5.132 -1.609 1.00 92.31 82 ASP A C 1
ATOM 605 O O . ASP A 1 82 ? -8.378 -4.082 -1.210 1.00 92.31 82 ASP A O 1
ATOM 609 N N . SER A 1 83 ? -9.838 -5.749 -0.919 1.00 90.31 83 SER A N 1
ATOM 610 C CA . SER A 1 83 ? -10.505 -5.139 0.242 1.00 90.31 83 SER A CA 1
ATOM 611 C C . SER A 1 83 ? -9.597 -4.907 1.453 1.00 90.31 83 SER A C 1
ATOM 613 O O . SER A 1 83 ? -9.988 -4.217 2.389 1.00 90.31 83 SER A O 1
ATOM 615 N N . ASN A 1 84 ? -8.424 -5.537 1.478 1.00 90.50 84 ASN A N 1
ATOM 616 C CA . ASN A 1 84 ? -7.431 -5.421 2.542 1.00 90.50 84 ASN A CA 1
ATOM 617 C C . ASN A 1 84 ? -6.372 -4.340 2.268 1.00 90.50 84 ASN A C 1
ATOM 619 O O . ASN A 1 84 ? -5.508 -4.147 3.119 1.00 90.50 84 ASN A O 1
ATOM 623 N N . VAL A 1 85 ? -6.401 -3.665 1.112 1.00 92.44 85 VAL A N 1
ATOM 624 C CA . VAL A 1 85 ? -5.458 -2.594 0.752 1.00 92.44 85 VAL A CA 1
ATOM 625 C C . VAL A 1 85 ? -6.076 -1.241 1.078 1.00 92.44 85 VAL A C 1
ATOM 627 O O . VAL A 1 85 ? -7.176 -0.923 0.636 1.00 92.44 85 VAL A O 1
ATOM 630 N N . LEU A 1 86 ? -5.356 -0.442 1.862 1.00 91.25 86 LEU A N 1
ATOM 631 C CA . LEU A 1 86 ? -5.813 0.860 2.346 1.00 91.25 86 LEU A CA 1
ATOM 632 C C . LEU A 1 86 ? -5.310 2.007 1.469 1.00 91.25 86 LEU A C 1
ATOM 634 O O . LEU A 1 86 ? -6.003 3.007 1.304 1.00 91.25 86 LEU A O 1
ATOM 638 N N . ALA A 1 87 ? -4.094 1.881 0.939 1.00 91.06 87 ALA A N 1
ATOM 639 C CA . ALA A 1 87 ? -3.460 2.902 0.119 1.00 91.06 87 ALA A CA 1
ATOM 640 C C . ALA A 1 87 ? -2.442 2.269 -0.827 1.00 91.06 87 ALA A C 1
ATOM 642 O O . ALA A 1 87 ? -1.856 1.230 -0.514 1.00 91.06 87 ALA A O 1
ATOM 643 N N . ILE A 1 88 ? -2.220 2.927 -1.962 1.00 92.31 88 ILE A N 1
ATOM 644 C CA . ILE A 1 88 ? -1.209 2.560 -2.950 1.00 92.31 88 ILE A CA 1
ATOM 645 C C . ILE A 1 88 ? -0.440 3.806 -3.385 1.00 92.31 88 ILE A C 1
ATOM 647 O O . ILE A 1 88 ? -1.013 4.893 -3.456 1.00 92.31 88 ILE A O 1
ATOM 651 N N . ALA A 1 89 ? 0.829 3.630 -3.730 1.00 91.44 89 ALA A N 1
ATOM 652 C CA . ALA A 1 89 ? 1.629 4.618 -4.441 1.00 91.44 89 ALA A CA 1
ATOM 653 C C . ALA A 1 89 ? 2.316 3.939 -5.624 1.00 91.44 89 ALA A C 1
ATOM 655 O O . ALA A 1 89 ? 2.778 2.798 -5.513 1.00 91.44 89 ALA A O 1
ATOM 656 N N . ARG A 1 90 ? 2.327 4.626 -6.768 1.00 90.88 90 ARG A N 1
ATOM 657 C CA . ARG A 1 90 ? 2.830 4.092 -8.029 1.00 90.88 90 ARG A CA 1
ATOM 658 C C . ARG A 1 90 ? 3.487 5.184 -8.852 1.00 90.88 90 ARG A C 1
ATOM 660 O O . ARG A 1 90 ? 2.796 6.102 -9.290 1.00 90.88 90 ARG A O 1
ATOM 667 N N . ASP A 1 91 ? 4.735 4.924 -9.212 1.00 92.19 91 ASP A N 1
ATOM 668 C CA . ASP A 1 91 ? 5.456 5.651 -10.247 1.00 92.19 91 ASP A CA 1
ATOM 669 C C . ASP A 1 91 ? 5.961 4.668 -11.301 1.00 92.19 91 ASP A C 1
ATOM 671 O O . ASP A 1 91 ? 6.330 3.530 -11.006 1.00 92.19 91 ASP A O 1
ATOM 675 N N . SER A 1 92 ? 5.943 5.074 -12.566 1.00 91.62 92 SER A N 1
ATOM 676 C CA . SER A 1 92 ? 6.408 4.228 -13.666 1.00 91.62 92 SER A CA 1
ATOM 677 C C . SER A 1 92 ? 7.068 5.034 -14.766 1.00 91.62 92 SER A C 1
ATOM 679 O O . SER A 1 92 ? 6.656 6.151 -15.058 1.00 91.62 92 SER A O 1
ATOM 681 N N . ILE A 1 93 ? 8.057 4.440 -15.418 1.00 89.75 93 ILE A N 1
ATOM 682 C CA . ILE A 1 93 ? 8.642 4.933 -16.659 1.00 89.75 93 ILE A CA 1
ATOM 683 C C . ILE A 1 93 ? 8.237 3.962 -17.755 1.00 89.75 93 ILE A C 1
ATOM 685 O O . ILE A 1 93 ? 8.550 2.775 -17.681 1.00 89.75 93 ILE A O 1
ATOM 689 N N . THR A 1 94 ? 7.546 4.474 -18.771 1.00 87.19 94 THR A N 1
ATOM 690 C CA . THR A 1 94 ? 7.200 3.697 -19.960 1.00 87.19 94 THR A CA 1
ATOM 691 C C . THR A 1 94 ? 8.187 4.013 -21.074 1.00 87.19 94 THR A C 1
ATOM 693 O O . THR A 1 94 ? 8.221 5.135 -21.591 1.00 87.19 94 THR A O 1
ATOM 696 N N . SER A 1 95 ? 8.981 3.019 -21.451 1.00 79.75 95 SER A N 1
ATOM 697 C CA . SER A 1 95 ? 9.793 3.006 -22.657 1.00 79.75 95 SER A CA 1
ATOM 698 C C . SER A 1 95 ? 8.932 2.448 -23.786 1.00 79.75 95 SER A C 1
ATOM 700 O O . SER A 1 95 ? 8.528 1.292 -23.777 1.00 79.75 95 SER A O 1
ATOM 702 N N . SER A 1 96 ? 8.659 3.246 -24.819 1.00 72.62 96 SER A N 1
ATOM 703 C CA . SER A 1 96 ? 7.952 2.775 -26.024 1.00 72.62 96 SER A CA 1
ATOM 704 C C . SER A 1 96 ? 8.833 1.841 -26.891 1.00 72.62 96 SER A C 1
ATOM 706 O O . SER A 1 96 ? 8.834 1.947 -28.117 1.00 72.62 96 SER A O 1
ATOM 708 N N . GLY A 1 97 ? 9.634 0.963 -26.276 1.00 63.88 97 GLY A N 1
ATOM 709 C CA . GLY A 1 97 ? 10.599 0.078 -26.937 1.00 63.88 97 GLY A CA 1
ATOM 710 C C . GLY A 1 97 ? 11.866 0.781 -27.438 1.00 63.88 97 GLY A C 1
ATOM 711 O O . GLY A 1 97 ? 12.667 0.174 -28.145 1.00 63.88 97 GLY A O 1
ATOM 712 N N . TYR A 1 98 ? 12.059 2.055 -27.093 1.00 64.75 98 TYR A N 1
ATOM 713 C CA . TYR A 1 98 ? 13.232 2.835 -27.480 1.00 64.75 98 TYR A CA 1
ATOM 714 C C . TYR A 1 98 ? 14.295 2.795 -26.379 1.00 64.75 98 TYR A C 1
ATOM 716 O O . TYR A 1 98 ? 13.987 2.935 -25.195 1.00 64.75 98 TYR A O 1
ATOM 724 N N . ALA A 1 99 ? 15.560 2.655 -26.780 1.00 68.69 99 ALA A N 1
ATOM 725 C CA . ALA A 1 99 ? 16.689 2.584 -25.854 1.00 68.69 99 ALA A CA 1
ATOM 726 C C . ALA A 1 99 ? 16.924 3.897 -25.078 1.00 68.69 99 ALA A C 1
ATOM 728 O O . ALA A 1 99 ? 17.248 3.842 -23.900 1.00 68.69 99 ALA A O 1
ATOM 729 N N . ASP A 1 100 ? 16.691 5.054 -25.709 1.00 69.50 100 ASP A N 1
ATOM 730 C CA . ASP A 1 100 ? 16.997 6.387 -25.154 1.00 69.50 100 ASP A CA 1
ATOM 731 C C . ASP A 1 100 ? 15.760 7.295 -25.014 1.00 69.50 100 ASP A C 1
ATOM 733 O O . ASP A 1 100 ? 15.873 8.520 -24.952 1.00 69.50 100 ASP A O 1
ATOM 737 N N . SER A 1 101 ? 14.548 6.729 -24.988 1.00 73.62 101 SER A N 1
ATOM 738 C CA . SER A 1 101 ? 13.343 7.525 -24.727 1.00 73.62 101 SER A CA 1
ATOM 739 C C . SER A 1 101 ? 12.369 6.806 -23.804 1.00 73.62 101 SER A C 1
ATOM 741 O O . SER A 1 101 ? 11.997 5.659 -24.062 1.00 73.62 101 SER A O 1
ATOM 743 N N . GLY A 1 102 ? 11.899 7.521 -22.786 1.00 81.19 102 GLY A N 1
ATOM 744 C CA . GLY A 1 102 ? 10.844 7.080 -21.887 1.00 81.19 102 GLY A CA 1
ATOM 745 C C . GLY A 1 102 ? 10.009 8.262 -21.407 1.00 81.19 102 GLY A C 1
ATOM 746 O O . GLY A 1 102 ? 10.466 9.406 -21.420 1.00 81.19 102 GLY A O 1
ATOM 747 N N . VAL A 1 103 ? 8.774 7.977 -21.006 1.00 85.81 103 VAL A N 1
ATOM 748 C CA . VAL A 1 103 ? 7.871 8.950 -20.383 1.00 85.81 103 VAL A CA 1
ATOM 749 C C . VAL A 1 103 ? 7.628 8.518 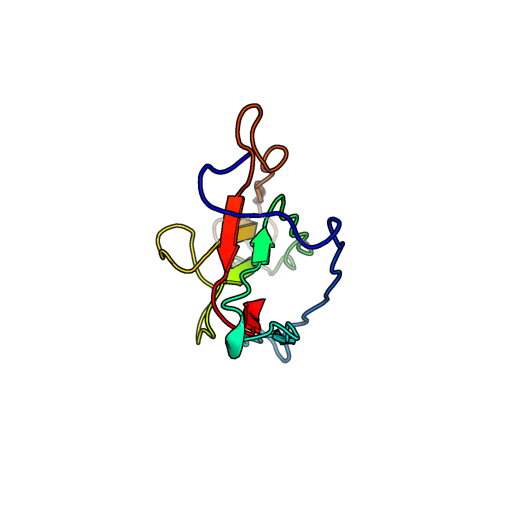-18.946 1.00 85.81 103 VAL A C 1
ATOM 751 O O . VAL A 1 103 ? 7.223 7.382 -18.698 1.00 85.81 103 VAL A O 1
ATOM 754 N N . GLY A 1 104 ? 7.897 9.426 -18.010 1.00 86.69 104 GLY A N 1
ATOM 755 C CA . GLY A 1 104 ? 7.576 9.238 -16.602 1.00 86.69 104 GLY A CA 1
ATOM 756 C C . GLY A 1 104 ? 6.094 9.486 -16.338 1.00 86.69 104 GLY A C 1
ATOM 757 O O . GLY A 1 104 ? 5.522 10.469 -16.810 1.00 86.69 104 GLY A O 1
ATOM 758 N N . TRP A 1 105 ? 5.499 8.600 -15.556 1.00 87.44 105 TRP A N 1
ATOM 759 C CA . TRP A 1 105 ? 4.153 8.698 -15.021 1.00 87.44 105 TRP A CA 1
ATOM 760 C C . TRP A 1 105 ? 4.244 8.648 -13.507 1.00 87.44 105 TRP A C 1
ATOM 762 O O . TRP A 1 105 ? 4.730 7.660 -12.956 1.00 87.44 105 TRP A O 1
ATOM 772 N N . SER A 1 106 ? 3.732 9.683 -12.856 1.00 86.38 106 SER A N 1
ATOM 773 C CA . SER A 1 106 ? 3.538 9.702 -11.414 1.00 86.38 106 SER A CA 1
ATOM 774 C C . SER A 1 106 ? 2.065 9.885 -11.089 1.00 86.38 106 SER A C 1
ATOM 776 O O . SER A 1 106 ? 1.324 10.569 -11.807 1.00 86.38 106 SER A O 1
ATOM 778 N N . GLN A 1 107 ? 1.618 9.229 -10.023 1.00 81.56 107 GLN A N 1
ATOM 779 C CA . GLN A 1 107 ? 0.263 9.386 -9.509 1.00 81.56 107 GLN A CA 1
ATOM 780 C C . GLN A 1 107 ? 0.306 10.160 -8.197 1.00 81.56 107 GLN A C 1
ATOM 782 O O . GLN A 1 107 ? 0.781 9.658 -7.186 1.00 81.56 107 GLN A O 1
ATOM 787 N N . ALA A 1 108 ? -0.237 11.376 -8.212 1.00 75.06 108 ALA A N 1
ATOM 788 C CA . ALA A 1 108 ? -0.461 12.158 -7.005 1.00 75.06 108 ALA A CA 1
ATOM 789 C C . ALA A 1 108 ? -1.937 12.070 -6.608 1.00 75.06 108 ALA A C 1
ATOM 791 O O . ALA A 1 108 ? -2.829 12.383 -7.403 1.00 75.06 108 ALA A O 1
ATOM 792 N N . TYR A 1 109 ? -2.187 11.656 -5.370 1.00 73.56 109 TYR A N 1
ATOM 793 C CA . TYR A 1 109 ? -3.51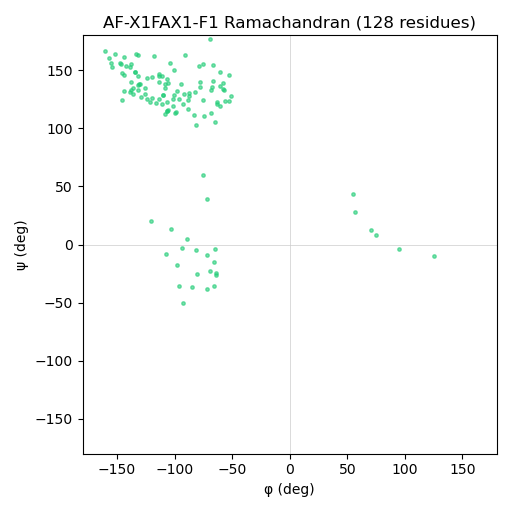8 11.644 -4.777 1.00 73.56 109 TYR A CA 1
ATOM 794 C C . TYR A 1 109 ? -3.688 12.856 -3.855 1.00 73.56 109 TYR A C 1
ATOM 796 O O . TYR A 1 109 ? -2.720 13.373 -3.302 1.00 73.56 109 TYR A O 1
ATOM 804 N N . GLY A 1 110 ? -4.925 13.341 -3.730 1.00 70.25 110 GLY A N 1
ATOM 805 C CA . GLY A 1 110 ? -5.254 14.430 -2.810 1.00 70.25 110 GLY A CA 1
ATOM 806 C C . GLY A 1 110 ? -5.152 14.006 -1.344 1.00 70.25 110 GLY A C 1
ATOM 807 O O . GLY A 1 110 ? -4.914 12.841 -1.029 1.00 70.25 110 GLY A O 1
ATOM 808 N N . GLU A 1 111 ? -5.365 14.961 -0.442 1.00 64.75 111 GLU A N 1
ATOM 809 C CA . GLU A 1 111 ? -5.253 14.710 0.995 1.00 64.75 111 GLU A CA 1
ATOM 810 C C . GLU A 1 111 ? -6.237 13.634 1.481 1.00 64.75 111 GLU A C 1
ATOM 812 O O . GLU A 1 111 ? -7.416 13.620 1.110 1.00 64.75 111 GLU A O 1
ATOM 817 N N . THR A 1 112 ? -5.736 12.732 2.330 1.00 78.38 112 THR A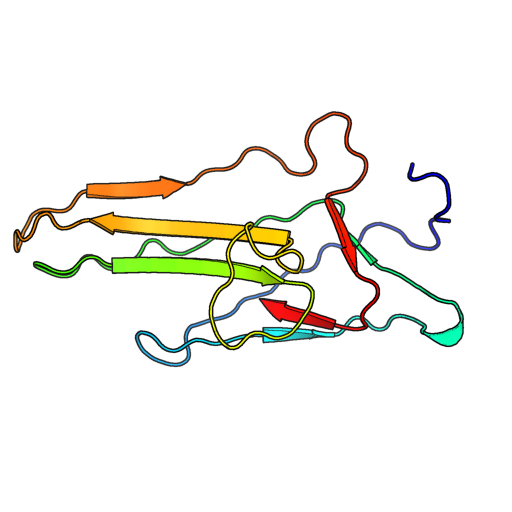 N 1
ATOM 818 C CA . THR A 1 112 ? -6.540 11.736 3.041 1.00 78.38 112 THR A CA 1
ATOM 819 C C . THR A 1 112 ? -6.613 12.105 4.529 1.00 78.38 112 THR A C 1
ATOM 821 O O . THR A 1 112 ? -5.589 12.458 5.120 1.00 78.38 112 THR A O 1
ATOM 824 N N . PRO A 1 113 ? -7.797 12.045 5.163 1.00 75.81 113 PRO A N 1
ATOM 825 C CA . PRO A 1 113 ? -9.085 11.634 4.610 1.00 75.81 113 PRO A CA 1
ATOM 826 C C . PRO A 1 113 ? -9.732 12.763 3.789 1.00 75.81 113 PRO A C 1
ATOM 828 O O . PRO A 1 113 ? -9.491 13.945 4.029 1.00 75.81 113 PRO A O 1
ATOM 831 N N . ALA A 1 114 ? -10.581 12.402 2.823 1.00 74.88 114 ALA A N 1
ATOM 832 C CA . ALA A 1 114 ? -11.287 13.393 2.015 1.00 74.88 114 ALA A CA 1
ATOM 833 C C . ALA A 1 114 ? -12.183 14.295 2.896 1.00 74.88 114 ALA A C 1
ATOM 835 O O . ALA A 1 114 ? -12.735 13.818 3.894 1.00 74.88 114 ALA A O 1
ATOM 836 N N . PRO A 1 115 ? -12.393 15.576 2.533 1.00 74.06 115 PRO A N 1
ATOM 837 C CA . PRO A 1 115 ? -13.239 16.481 3.305 1.00 74.06 115 PRO A CA 1
ATOM 838 C C . PRO A 1 115 ? -14.631 15.887 3.567 1.00 74.06 115 PRO A C 1
ATOM 840 O O . PRO A 1 115 ? -15.351 15.528 2.638 1.00 74.06 115 PRO A O 1
ATOM 843 N N . GLY A 1 116 ? -15.013 15.788 4.842 1.00 76.62 116 GLY A N 1
ATOM 844 C CA . GLY A 1 116 ? -16.279 15.182 5.269 1.00 76.62 116 GLY A CA 1
ATOM 845 C C . GLY A 1 116 ? -16.193 13.700 5.656 1.00 76.62 116 GLY A C 1
ATOM 846 O O . GLY A 1 116 ? -17.186 13.157 6.139 1.00 76.62 116 GLY A O 1
ATOM 847 N N . MET A 1 117 ? -15.029 13.058 5.505 1.00 79.62 117 MET A N 1
ATOM 848 C CA . MET A 1 117 ? -14.750 11.734 6.066 1.00 79.62 117 MET A CA 1
ATOM 849 C C . MET A 1 117 ? -13.972 11.853 7.379 1.00 79.62 117 MET A C 1
ATOM 851 O O . MET A 1 117 ? -12.978 12.567 7.465 1.00 79.62 117 MET A O 1
ATOM 855 N N . ASP A 1 118 ? -14.419 11.125 8.405 1.00 81.56 118 ASP A N 1
ATOM 856 C CA . ASP A 1 118 ? -13.748 11.091 9.712 1.00 81.56 118 ASP A CA 1
ATOM 857 C C . ASP A 1 118 ? -12.528 10.145 9.734 1.00 81.56 118 ASP A C 1
ATOM 859 O O . ASP A 1 118 ? -11.646 10.293 10.578 1.00 81.56 118 ASP A O 1
ATOM 863 N N . TYR A 1 119 ? -12.508 9.127 8.865 1.00 86.44 119 TYR A N 1
ATOM 864 C CA . TYR A 1 119 ? -11.478 8.086 8.820 1.00 86.44 119 TYR A CA 1
ATOM 865 C C . TYR A 1 119 ? -11.409 7.427 7.437 1.00 86.44 119 TYR A C 1
ATOM 867 O O . TYR A 1 119 ? -12.371 7.486 6.670 1.00 86.44 119 TYR A O 1
ATOM 875 N N . LEU A 1 120 ? -10.281 6.777 7.148 1.00 87.06 120 LEU A N 1
ATOM 876 C CA . LEU A 1 120 ? -10.038 6.007 5.928 1.00 87.06 120 LEU A CA 1
ATOM 877 C C . LEU A 1 120 ? -10.401 4.527 6.112 1.00 87.06 120 LEU A C 1
ATOM 879 O O . LEU A 1 120 ? -11.130 3.959 5.305 1.00 87.06 120 LEU A O 1
ATOM 883 N N . ALA A 1 121 ? -9.903 3.902 7.182 1.00 87.44 121 ALA A N 1
ATOM 884 C CA . ALA A 1 121 ? -10.080 2.473 7.431 1.00 87.44 121 ALA A CA 1
ATOM 885 C C . ALA A 1 121 ? -10.058 2.135 8.927 1.00 87.44 121 ALA A C 1
ATOM 887 O O . ALA A 1 121 ? -9.613 2.928 9.760 1.00 87.44 121 ALA A O 1
ATOM 888 N N . ILE A 1 122 ? -10.533 0.935 9.259 1.00 89.06 122 ILE A N 1
ATOM 889 C CA . ILE A 1 122 ? -10.436 0.358 10.600 1.00 89.06 122 ILE A CA 1
ATOM 890 C C . ILE A 1 122 ? -9.633 -0.931 10.488 1.00 89.06 122 ILE A C 1
ATOM 892 O O . ILE A 1 122 ? -9.993 -1.815 9.711 1.00 89.06 122 ILE A O 1
ATOM 896 N N . ILE A 1 123 ? -8.573 -1.038 11.281 1.00 88.94 123 ILE A N 1
ATOM 897 C CA . ILE A 1 123 ? -7.748 -2.241 11.378 1.00 88.94 123 ILE A CA 1
ATOM 898 C C . ILE A 1 123 ? -8.068 -2.900 12.718 1.00 88.94 123 ILE A C 1
ATOM 900 O O . ILE A 1 123 ? -7.843 -2.326 13.783 1.00 88.94 123 ILE A O 1
ATOM 904 N N . ALA A 1 124 ? -8.648 -4.097 12.649 1.00 86.06 124 ALA A N 1
ATOM 905 C CA . ALA A 1 124 ? -9.013 -4.908 13.813 1.00 86.06 124 ALA A CA 1
ATOM 906 C C . ALA A 1 124 ? -8.023 -6.063 14.062 1.00 86.06 124 ALA A C 1
ATOM 908 O O . ALA A 1 124 ? -8.324 -7.003 14.795 1.00 86.06 124 ALA A O 1
ATOM 909 N N . THR A 1 125 ? -6.865 -6.015 13.409 1.00 85.69 125 THR A N 1
ATOM 910 C CA . THR A 1 125 ? -5.743 -6.937 13.587 1.00 85.69 125 THR A CA 1
ATOM 911 C C . THR A 1 125 ? -4.650 -6.261 14.407 1.00 85.69 125 THR A C 1
ATOM 913 O O . THR A 1 125 ? -4.550 -5.037 14.427 1.00 85.69 125 THR A O 1
ATOM 916 N N . ASN A 1 126 ? -3.808 -7.060 15.064 1.00 86.44 126 ASN A N 1
ATOM 917 C CA . ASN A 1 126 ? -2.662 -6.543 15.819 1.00 86.44 126 ASN A CA 1
ATOM 918 C C . ASN A 1 126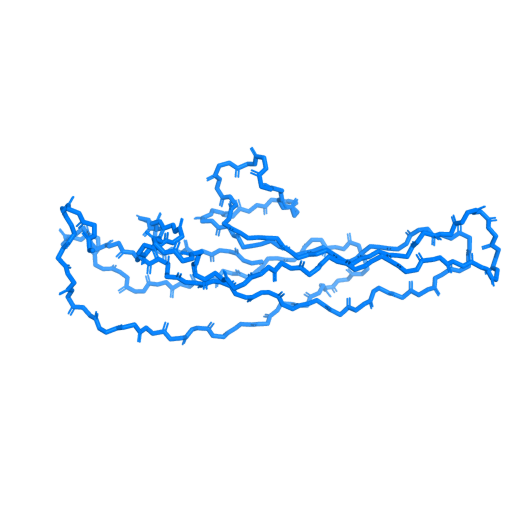 ? -1.545 -6.014 14.922 1.00 86.44 126 ASN A C 1
ATOM 920 O O . ASN A 1 126 ? -0.598 -5.435 15.427 1.00 86.44 126 ASN A O 1
ATOM 924 N N . ASP A 1 127 ? -1.616 -6.223 13.613 1.00 90.25 127 ASP A N 1
ATOM 925 C CA . ASP A 1 127 ? -0.537 -5.881 12.703 1.00 90.25 127 ASP A CA 1
ATOM 926 C C . ASP A 1 127 ? -1.097 -5.336 11.391 1.00 90.25 127 ASP A C 1
ATOM 928 O O . ASP A 1 127 ? -2.216 -5.676 10.981 1.00 90.25 127 ASP A O 1
ATOM 932 N N . PHE A 1 128 ? -0.285 -4.519 10.731 1.00 91.31 128 PHE A N 1
ATOM 933 C CA . PHE A 1 128 ? -0.465 -4.109 9.344 1.00 91.31 128 PHE A CA 1
ATOM 934 C C . PHE A 1 128 ? 0.862 -4.226 8.586 1.00 91.31 128 PHE A C 1
ATOM 936 O O . PHE A 1 128 ? 1.926 -4.358 9.195 1.00 91.31 128 PHE A O 1
ATOM 943 N N . PHE A 1 129 ? 0.782 -4.203 7.257 1.00 93.12 129 PHE A N 1
ATOM 944 C CA . PHE A 1 129 ? 1.874 -4.563 6.357 1.00 93.12 129 PHE A CA 1
ATOM 945 C C . PHE A 1 129 ? 2.038 -3.504 5.270 1.00 93.12 129 PHE A C 1
ATOM 947 O O . PHE A 1 129 ? 1.040 -3.026 4.718 1.00 93.12 129 PHE A O 1
ATOM 954 N N . ILE A 1 130 ? 3.286 -3.153 4.975 1.00 89.75 130 ILE A N 1
ATOM 955 C CA . ILE A 1 130 ? 3.701 -2.240 3.900 1.00 89.75 130 ILE A CA 1
ATOM 956 C C . ILE A 1 130 ? 4.638 -2.964 2.938 1.00 89.75 130 ILE A C 1
ATOM 958 O O . ILE A 1 130 ? 5.460 -3.765 3.443 1.00 89.75 130 ILE A O 1
#

Radius of gyration: 17.62 Å; Cα contacts (8 Å, |Δi|>4): 219; ch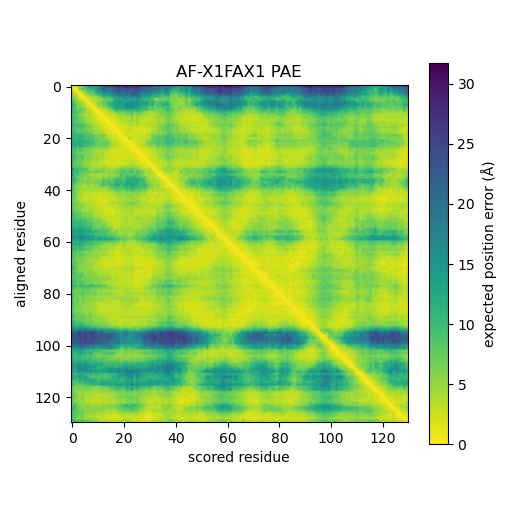ains: 1; bounding box: 38×29×53 Å

Foldseek 3Di:
DPPPDDDPDDDDDDDDDDDAPDVPHDDKDKDFAPADVVVQDKDFAQFDDDDWDAFDDAFQDKTKDKAWKFLDDDRDHDDPVDPRTQDMFMKIWDDPRGGPDTDIDGDDDDTPPDPPDRGRDMRSDRIIMD